Protein AF-A0A9D1ZXK3-F1 (afdb_monomer)

pLDDT: mean 89.87, std 7.86, range [47.53, 96.88]

Mean predicted aligned error: 5.7 Å

Solvent-accessible surface area (backbone atoms only — not comparable to full-atom values): 5688 Å² total; per-residue (Å²): 129,40,66,90,45,29,70,58,27,47,56,51,26,54,52,45,51,54,51,50,53,52,45,52,52,52,52,57,48,29,75,79,50,70,65,44,73,85,37,56,72,58,43,53,52,44,51,50,43,67,74,45,40,62,60,53,37,51,52,33,43,46,50,29,62,32,25,79,51,59,61,70,60,39,52,53,52,51,51,51,53,50,51,51,52,47,40,72,76,34,54,67,60,42,53,53,55,49,47,74,75,62,71,128

Radius of gyration: 17.72 Å; Cα contacts (8 Å, |Δi|>4): 61; chains: 1; bounding box: 48×18×42 Å

Organism: NCBI:txid2838506

Structure (mmCIF, N/CA/C/O backbone):
data_AF-A0A9D1ZXK3-F1
#
_entry.id   AF-A0A9D1ZXK3-F1
#
loop_
_atom_site.group_PDB
_atom_site.id
_atom_site.type_symbol
_atom_site.label_atom_id
_atom_site.label_alt_id
_atom_site.label_comp_id
_atom_site.label_asym_id
_atom_site.label_entity_id
_atom_site.label_seq_id
_atom_site.pdbx_PDB_ins_code
_atom_site.Cartn_x
_atom_site.Cartn_y
_atom_site.Cartn_z
_atom_site.occupancy
_atom_site.B_iso_or_equiv
_atom_site.auth_seq_id
_atom_site.auth_comp_id
_atom_site.auth_asym_id
_atom_site.auth_atom_id
_atom_site.pdbx_PDB_model_num
ATOM 1 N N . MET A 1 1 ? -12.468 -1.015 16.671 1.00 68.25 1 MET A N 1
ATOM 2 C CA . MET A 1 1 ? -12.091 -2.412 16.379 1.00 68.25 1 MET A CA 1
ATOM 3 C C . MET A 1 1 ? -10.576 -2.621 16.391 1.00 68.25 1 MET A C 1
ATOM 5 O O . MET A 1 1 ? -10.123 -3.554 17.032 1.00 68.25 1 MET A O 1
ATOM 9 N N . PHE A 1 2 ? -9.774 -1.731 15.794 1.00 75.00 2 PHE A N 1
ATOM 10 C CA . PHE A 1 2 ? -8.333 -1.969 15.577 1.00 75.00 2 PHE A CA 1
ATOM 11 C C . PHE A 1 2 ? -7.356 -1.302 16.558 1.00 75.00 2 PHE A C 1
ATOM 13 O O . PHE A 1 2 ? -6.168 -1.224 16.275 1.00 75.00 2 PHE A O 1
ATOM 20 N N . LYS A 1 3 ? -7.806 -0.832 17.727 1.00 72.44 3 LYS A N 1
ATOM 21 C CA . LYS A 1 3 ? -6.968 -0.026 18.642 1.00 72.44 3 LYS A CA 1
ATOM 22 C C . LYS A 1 3 ? -5.644 -0.694 19.056 1.00 72.44 3 LYS A C 1
ATOM 24 O O . LYS A 1 3 ? -4.665 -0.009 19.302 1.00 72.44 3 LYS A O 1
ATOM 29 N N . LYS A 1 4 ? -5.602 -2.030 19.125 1.00 81.00 4 LYS A N 1
ATOM 30 C CA . LYS A 1 4 ? -4.379 -2.789 19.449 1.00 81.00 4 LYS A CA 1
ATOM 31 C C . LYS A 1 4 ? -3.437 -2.988 18.249 1.00 81.00 4 LYS A C 1
ATOM 33 O O . LYS A 1 4 ? -2.276 -3.307 18.458 1.00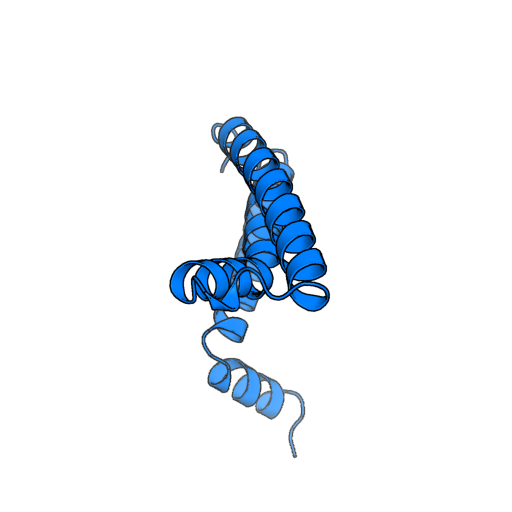 81.00 4 LYS A O 1
ATOM 38 N N . MET A 1 5 ? -3.937 -2.813 17.025 1.00 85.81 5 MET A N 1
ATOM 39 C CA . MET A 1 5 ? -3.204 -3.024 15.767 1.00 85.81 5 MET A CA 1
ATOM 40 C C . MET A 1 5 ? -2.603 -1.732 15.206 1.00 85.81 5 MET A C 1
ATOM 42 O O . MET A 1 5 ? -1.834 -1.795 14.259 1.00 85.81 5 MET A O 1
ATOM 46 N N . GLU A 1 6 ? -2.933 -0.578 15.789 1.00 88.44 6 GLU A N 1
ATOM 47 C CA . GLU A 1 6 ? -2.462 0.745 15.361 1.00 88.44 6 GLU A CA 1
ATOM 48 C C . GLU A 1 6 ? -0.953 0.767 15.094 1.00 88.44 6 GLU A C 1
ATOM 50 O O . GLU A 1 6 ? -0.536 1.060 13.983 1.00 88.44 6 GLU A O 1
ATOM 55 N N . LYS A 1 7 ? -0.147 0.337 16.073 1.00 89.00 7 LYS A N 1
ATOM 56 C CA . LYS A 1 7 ? 1.318 0.290 15.944 1.00 89.00 7 LYS A CA 1
ATOM 57 C C . LYS A 1 7 ? 1.805 -0.641 14.834 1.00 89.00 7 LYS A C 1
ATOM 59 O O . LYS A 1 7 ? 2.869 -0.422 14.276 1.00 89.00 7 LYS A O 1
ATOM 64 N N . VAL A 1 8 ? 1.059 -1.705 14.542 1.00 91.25 8 VAL A N 1
ATOM 65 C CA . VAL A 1 8 ? 1.414 -2.642 13.469 1.00 91.25 8 VAL A CA 1
ATOM 66 C C . VAL A 1 8 ? 1.168 -1.983 12.116 1.00 91.25 8 VAL A C 1
ATOM 68 O O . VAL A 1 8 ? 2.024 -2.060 11.243 1.00 91.25 8 VAL A O 1
ATOM 71 N N . PHE A 1 9 ? 0.029 -1.308 11.950 1.00 91.75 9 PHE A N 1
ATOM 72 C CA . PHE A 1 9 ? -0.275 -0.585 10.717 1.00 91.75 9 PHE A CA 1
ATOM 73 C C . PHE A 1 9 ? 0.643 0.616 10.495 1.00 91.75 9 PHE A C 1
ATOM 75 O O . PHE A 1 9 ? 1.019 0.855 9.357 1.00 91.75 9 PHE A O 1
ATOM 82 N N . ASP A 1 10 ? 1.048 1.300 11.562 1.00 92.88 10 ASP A N 1
ATOM 83 C CA . ASP A 1 10 ? 2.015 2.401 11.526 1.00 92.88 10 ASP A CA 1
ATOM 84 C C . ASP A 1 10 ? 3.359 1.929 10.944 1.00 92.88 10 ASP A C 1
ATOM 86 O O . ASP A 1 10 ? 3.776 2.361 9.872 1.00 92.88 10 ASP A O 1
ATOM 90 N N . ILE A 1 11 ? 3.952 0.895 11.554 1.00 95.56 11 ILE A N 1
ATOM 91 C CA . ILE A 1 11 ? 5.226 0.312 11.104 1.00 95.56 11 ILE A CA 1
ATOM 92 C C . ILE A 1 11 ? 5.129 -0.216 9.667 1.00 95.56 11 ILE A C 1
ATOM 94 O O . ILE A 1 11 ? 6.019 0.016 8.849 1.00 95.56 11 ILE A O 1
ATOM 98 N N . ILE A 1 12 ? 4.060 -0.948 9.336 1.00 94.44 12 ILE A N 1
ATOM 99 C CA . ILE A 1 12 ? 3.884 -1.486 7.981 1.00 94.44 12 ILE A CA 1
ATOM 100 C C . ILE A 1 12 ? 3.691 -0.345 6.976 1.00 94.44 12 ILE A C 1
ATOM 102 O O . ILE A 1 12 ? 4.252 -0.406 5.885 1.00 94.44 12 ILE A O 1
ATOM 106 N N . GLY A 1 13 ? 2.931 0.692 7.329 1.00 94.94 13 GLY A N 1
ATOM 107 C CA . GLY A 1 13 ? 2.691 1.862 6.488 1.00 94.94 13 GLY A CA 1
ATOM 108 C C . GLY A 1 13 ? 3.982 2.607 6.165 1.00 94.94 13 GLY A C 1
ATOM 109 O O . GLY A 1 13 ? 4.243 2.889 4.996 1.00 94.94 13 GLY A O 1
ATOM 110 N N . GLU A 1 14 ? 4.827 2.845 7.169 1.00 96.12 14 GLU A N 1
ATOM 111 C CA . GLU A 1 14 ? 6.142 3.467 6.989 1.00 96.12 14 GLU A CA 1
ATOM 112 C C . GLU A 1 14 ? 7.050 2.637 6.073 1.00 96.12 14 GLU A C 1
ATOM 114 O O . GLU A 1 14 ? 7.617 3.163 5.112 1.00 96.12 14 GLU A O 1
ATOM 119 N N . ILE A 1 15 ? 7.148 1.325 6.315 1.00 95.81 15 ILE A N 1
ATOM 120 C CA . ILE A 1 15 ? 7.961 0.425 5.486 1.00 95.81 15 ILE A CA 1
ATOM 121 C C . ILE A 1 15 ? 7.456 0.427 4.041 1.00 95.81 15 ILE A C 1
ATOM 123 O O . ILE A 1 15 ? 8.248 0.568 3.109 1.00 95.81 15 ILE A O 1
ATOM 127 N N . LEU A 1 16 ? 6.143 0.303 3.840 1.00 95.44 16 LEU A N 1
ATOM 128 C CA . LEU A 1 16 ? 5.539 0.325 2.511 1.00 95.44 16 LEU A CA 1
ATOM 129 C C . LEU A 1 16 ? 5.804 1.647 1.790 1.00 95.44 16 LEU A C 1
ATOM 131 O O . LEU A 1 16 ? 6.106 1.622 0.600 1.00 95.44 16 LEU A O 1
ATOM 135 N N . ALA A 1 17 ? 5.736 2.782 2.490 1.00 96.12 17 ALA A N 1
ATOM 136 C CA . ALA A 1 17 ? 6.022 4.089 1.907 1.00 96.12 17 ALA A CA 1
ATOM 137 C C . ALA A 1 17 ? 7.469 4.171 1.400 1.00 96.12 17 ALA A C 1
ATOM 139 O O . ALA A 1 17 ? 7.700 4.571 0.259 1.00 96.12 17 ALA A O 1
ATOM 140 N N . VAL A 1 18 ? 8.436 3.729 2.210 1.00 96.75 18 VAL A N 1
ATOM 141 C CA . VAL A 1 18 ? 9.856 3.708 1.825 1.00 96.75 18 VAL A CA 1
ATOM 142 C C . VAL A 1 18 ? 10.085 2.786 0.628 1.00 96.75 18 VAL A C 1
ATOM 144 O O . VAL A 1 18 ? 10.724 3.186 -0.346 1.00 96.75 18 VAL A O 1
ATOM 147 N N . VAL A 1 19 ? 9.526 1.574 0.662 1.00 95.38 19 VAL A N 1
ATOM 148 C CA . VAL A 1 19 ? 9.621 0.609 -0.445 1.00 95.38 19 VAL A CA 1
ATOM 149 C C . VAL A 1 19 ? 9.047 1.203 -1.731 1.00 95.38 19 VAL A C 1
ATOM 151 O O . VAL A 1 19 ? 9.677 1.102 -2.783 1.00 95.38 19 VAL A O 1
ATOM 154 N N . LEU A 1 20 ? 7.889 1.863 -1.655 1.00 96.31 20 LEU A N 1
ATOM 155 C CA . LEU A 1 20 ? 7.240 2.464 -2.816 1.00 96.31 20 LEU A CA 1
ATOM 156 C C . LEU A 1 20 ? 8.100 3.579 -3.421 1.00 96.31 20 LEU A C 1
ATOM 158 O O . LEU A 1 20 ? 8.295 3.601 -4.633 1.00 96.31 20 LEU A O 1
ATOM 162 N N . VAL A 1 21 ? 8.679 4.456 -2.595 1.00 96.88 21 VAL A N 1
ATOM 163 C CA . VAL A 1 21 ? 9.586 5.517 -3.065 1.00 96.88 21 VAL A CA 1
ATOM 164 C C . VAL A 1 21 ? 10.799 4.925 -3.782 1.00 96.88 21 VAL A C 1
ATOM 166 O O . VAL A 1 21 ? 11.144 5.384 -4.870 1.00 96.88 21 VAL A O 1
ATOM 169 N N . ILE A 1 22 ? 11.417 3.885 -3.215 1.00 96.81 22 ILE A N 1
ATOM 170 C CA . ILE A 1 22 ? 12.568 3.211 -3.831 1.00 96.81 22 ILE A CA 1
ATOM 171 C C . ILE A 1 22 ? 12.175 2.605 -5.180 1.00 96.81 22 ILE A C 1
ATOM 173 O O . ILE A 1 22 ? 12.867 2.826 -6.170 1.00 96.81 22 ILE A O 1
ATOM 177 N N . VAL A 1 23 ? 11.056 1.881 -5.248 1.00 95.94 23 VAL A N 1
ATOM 178 C CA . VAL A 1 23 ? 10.589 1.259 -6.496 1.00 95.94 23 VAL A CA 1
ATOM 179 C C . VAL A 1 23 ? 10.303 2.310 -7.565 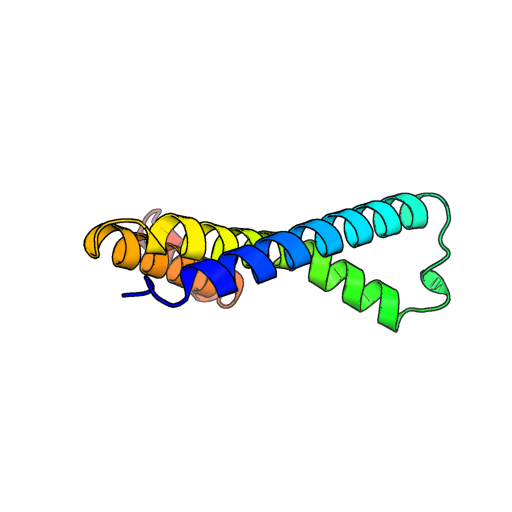1.00 95.94 23 VAL A C 1
ATOM 181 O O . VAL A 1 23 ? 10.732 2.151 -8.706 1.00 95.94 23 VAL A O 1
ATOM 184 N N . PHE A 1 24 ? 9.634 3.409 -7.211 1.00 95.25 24 PHE A N 1
ATOM 185 C CA . PHE A 1 24 ? 9.364 4.495 -8.152 1.00 95.25 24 PHE A CA 1
ATOM 186 C C . PHE A 1 24 ? 10.661 5.139 -8.648 1.00 95.25 24 PHE A C 1
ATOM 188 O O . PHE A 1 24 ? 10.815 5.332 -9.852 1.00 95.25 24 PHE A O 1
ATOM 195 N N . ALA A 1 25 ? 11.613 5.419 -7.755 1.00 96.44 25 ALA A N 1
ATOM 196 C CA . ALA A 1 25 ? 12.911 5.969 -8.134 1.00 96.44 25 ALA A CA 1
ATOM 197 C C . ALA A 1 25 ? 13.672 5.032 -9.085 1.00 96.44 25 ALA A C 1
ATOM 199 O O . ALA A 1 25 ? 14.165 5.478 -10.119 1.00 96.44 25 ALA A O 1
ATOM 200 N N . LEU A 1 26 ? 13.719 3.731 -8.781 1.00 95.19 26 LEU A N 1
ATOM 201 C CA . LEU A 1 26 ? 14.389 2.738 -9.621 1.00 95.19 26 LEU A CA 1
ATOM 202 C C . LEU A 1 26 ? 13.732 2.605 -10.996 1.00 95.19 26 LEU A C 1
ATOM 204 O O . LEU A 1 26 ? 14.450 2.558 -11.988 1.00 95.19 26 LEU A O 1
ATOM 208 N N . LEU A 1 27 ? 12.399 2.609 -11.079 1.00 94.50 27 LEU A N 1
ATOM 209 C CA . LEU A 1 27 ? 11.685 2.585 -12.361 1.00 94.50 27 LEU A CA 1
ATOM 210 C C . LEU A 1 27 ? 11.910 3.859 -13.191 1.00 94.50 27 LEU A C 1
ATOM 212 O O . LEU A 1 27 ? 11.987 3.787 -14.414 1.00 94.50 27 LEU A O 1
ATOM 216 N N . ILE A 1 28 ? 12.035 5.028 -12.552 1.00 94.94 28 ILE A N 1
ATOM 217 C CA . ILE A 1 28 ? 12.358 6.289 -13.245 1.00 94.94 28 ILE A CA 1
ATOM 218 C C . ILE A 1 28 ? 13.786 6.255 -13.801 1.00 94.94 28 ILE A C 1
ATOM 220 O O . ILE A 1 28 ? 14.025 6.704 -14.924 1.00 94.94 28 ILE A O 1
ATOM 224 N N . ILE A 1 29 ? 14.740 5.726 -13.031 1.00 95.31 29 ILE A N 1
ATOM 225 C CA . ILE A 1 29 ? 16.118 5.543 -13.501 1.00 95.31 29 ILE A CA 1
ATOM 226 C C . ILE A 1 29 ? 16.135 4.535 -14.654 1.00 95.31 29 ILE A C 1
ATOM 228 O O . ILE A 1 29 ? 16.740 4.826 -15.683 1.00 95.31 29 ILE A O 1
ATOM 232 N N . ASP A 1 30 ? 15.421 3.413 -14.520 1.00 94.38 30 ASP A N 1
ATOM 233 C CA . ASP A 1 30 ? 15.312 2.373 -15.550 1.00 94.38 30 ASP A CA 1
ATOM 234 C C . ASP A 1 30 ? 14.754 2.915 -16.874 1.00 94.38 30 ASP A C 1
ATOM 236 O O . ASP A 1 30 ? 15.249 2.583 -17.946 1.00 94.38 30 ASP A O 1
ATOM 240 N N . ALA A 1 31 ? 13.798 3.847 -16.814 1.00 92.50 31 ALA A N 1
ATOM 241 C CA . ALA A 1 31 ? 13.248 4.499 -18.003 1.00 92.50 31 ALA A CA 1
ATOM 242 C C . ALA A 1 31 ? 14.284 5.311 -18.810 1.00 92.50 31 ALA A C 1
ATOM 244 O O . ALA A 1 31 ? 14.080 5.540 -20.001 1.00 92.50 31 ALA A O 1
ATOM 245 N N . ASN A 1 32 ? 15.379 5.755 -18.181 1.00 93.69 32 ASN A N 1
ATOM 246 C CA . ASN A 1 32 ? 16.470 6.488 -18.836 1.00 93.69 32 ASN A CA 1
ATOM 247 C C . ASN A 1 32 ? 17.697 5.601 -19.104 1.00 93.69 32 ASN A C 1
ATOM 249 O O . ASN A 1 32 ? 18.440 5.832 -20.056 1.00 93.69 32 ASN A O 1
ATOM 253 N N . PHE A 1 33 ? 17.904 4.586 -18.267 1.00 92.94 33 PHE A N 1
ATOM 254 C CA . PHE A 1 33 ? 18.993 3.623 -18.342 1.00 92.94 33 PHE A CA 1
ATOM 255 C C . PHE A 1 33 ? 18.401 2.226 -18.128 1.00 92.94 33 PHE A C 1
ATOM 257 O O . PHE A 1 33 ? 18.266 1.833 -16.976 1.00 92.94 33 PHE A O 1
ATOM 264 N N . PRO A 1 34 ? 18.044 1.474 -19.182 1.00 89.12 34 PRO A N 1
ATOM 265 C CA . PRO A 1 34 ? 17.272 0.233 -19.059 1.00 89.12 34 PRO A CA 1
ATOM 266 C C . PRO A 1 34 ? 18.111 -0.924 -18.486 1.00 89.12 34 PRO A C 1
ATOM 268 O O . PRO A 1 34 ? 18.573 -1.816 -19.198 1.00 89.12 34 PRO A O 1
ATOM 271 N N . PHE A 1 35 ? 18.362 -0.895 -17.178 1.00 91.94 35 PHE A N 1
ATOM 272 C CA . PHE A 1 35 ? 19.178 -1.877 -16.465 1.00 91.94 35 PHE A CA 1
ATOM 273 C C . PHE A 1 35 ? 18.346 -3.067 -15.962 1.00 91.94 35 PHE A C 1
ATOM 275 O O . PHE A 1 35 ? 18.897 -4.157 -15.782 1.00 91.94 35 PHE A O 1
ATOM 282 N N . LEU A 1 36 ? 17.032 -2.892 -15.771 1.00 89.50 36 LEU A N 1
ATOM 283 C CA . LEU A 1 36 ? 16.100 -3.942 -15.347 1.00 89.50 36 LEU A CA 1
ATOM 284 C C . LEU A 1 36 ? 15.669 -4.860 -16.495 1.00 89.50 36 LEU A C 1
ATOM 286 O O . LEU A 1 36 ? 15.149 -5.943 -16.229 1.00 89.50 36 LEU A O 1
ATOM 290 N N . ASP A 1 37 ? 15.923 -4.491 -17.752 1.00 87.50 37 ASP A N 1
ATOM 291 C CA . ASP A 1 37 ? 15.614 -5.330 -18.921 1.00 87.50 37 ASP A CA 1
ATOM 292 C C . ASP A 1 37 ? 16.356 -6.674 -18.886 1.00 87.50 37 ASP A C 1
ATOM 294 O O . ASP A 1 37 ? 15.829 -7.702 -19.309 1.00 87.50 37 ASP A O 1
ATOM 298 N N . ASN A 1 38 ? 17.546 -6.698 -18.280 1.00 88.50 38 ASN A N 1
ATOM 299 C CA . ASN A 1 38 ? 18.320 -7.923 -18.060 1.00 88.50 38 ASN A CA 1
ATOM 300 C C . ASN A 1 38 ? 17.746 -8.805 -16.933 1.00 88.50 38 ASN A C 1
ATOM 302 O O . ASN A 1 38 ? 18.204 -9.928 -16.726 1.00 88.50 38 ASN A O 1
ATOM 306 N N . VAL A 1 39 ? 16.761 -8.303 -16.181 1.00 93.12 39 VAL A N 1
ATOM 307 C CA . VAL A 1 39 ? 16.174 -8.947 -15.001 1.00 93.12 39 VAL A CA 1
ATOM 308 C C . VAL A 1 39 ? 14.646 -8.816 -15.045 1.00 93.12 39 VAL A C 1
ATOM 310 O O . VAL A 1 39 ? 14.015 -8.225 -14.168 1.00 93.12 39 VAL A O 1
ATOM 313 N N . ALA A 1 40 ? 14.032 -9.408 -16.074 1.00 89.31 40 ALA A N 1
ATOM 314 C CA . ALA A 1 40 ? 12.595 -9.289 -16.352 1.00 89.31 40 ALA A CA 1
ATOM 315 C C . ALA A 1 40 ? 11.680 -9.613 -15.152 1.00 89.31 40 ALA A C 1
ATOM 317 O O . ALA A 1 40 ? 10.661 -8.955 -14.950 1.00 89.31 40 ALA A O 1
ATOM 318 N N . TRP A 1 41 ? 12.045 -10.591 -14.313 1.00 93.38 41 TRP A N 1
ATOM 319 C CA . TRP A 1 41 ? 11.259 -10.931 -13.120 1.00 93.38 41 TRP A CA 1
ATOM 320 C C . TRP A 1 41 ? 11.224 -9.786 -12.095 1.00 93.38 41 TRP A C 1
ATOM 322 O O . TRP A 1 41 ? 10.187 -9.552 -11.478 1.00 93.38 41 TRP A O 1
ATOM 332 N N . LEU A 1 42 ? 12.328 -9.048 -11.940 1.00 92.75 42 LEU A N 1
ATOM 333 C CA . LEU A 1 42 ? 12.426 -7.920 -11.015 1.00 92.75 42 LEU A CA 1
ATOM 334 C C . LEU A 1 42 ? 11.654 -6.712 -11.554 1.00 92.75 42 LEU A C 1
ATOM 336 O O . LEU A 1 42 ? 10.916 -6.075 -10.803 1.00 92.75 42 LEU A O 1
ATOM 340 N N . LYS A 1 43 ? 11.757 -6.458 -12.866 1.00 93.31 43 LYS A N 1
ATOM 341 C CA . LYS A 1 43 ? 10.974 -5.425 -13.555 1.00 93.31 43 LYS A CA 1
ATOM 342 C C . LYS A 1 43 ? 9.471 -5.645 -13.371 1.00 93.31 43 LYS A C 1
ATOM 344 O O . LYS A 1 43 ? 8.771 -4.734 -12.941 1.00 93.31 43 LYS A O 1
ATOM 349 N N . ASN A 1 44 ? 8.997 -6.877 -13.575 1.00 93.88 44 ASN A N 1
ATOM 350 C CA . ASN A 1 44 ? 7.591 -7.234 -13.372 1.00 93.88 44 ASN A CA 1
ATOM 351 C C . ASN A 1 44 ? 7.125 -6.979 -11.930 1.00 93.88 44 ASN A C 1
ATOM 353 O O . ASN A 1 44 ? 6.040 -6.441 -11.719 1.00 93.88 44 ASN A O 1
ATOM 357 N N . ILE A 1 45 ? 7.939 -7.325 -10.925 1.00 94.44 45 ILE A N 1
ATOM 358 C CA . ILE A 1 45 ? 7.609 -7.044 -9.519 1.00 94.44 45 ILE A CA 1
ATOM 359 C C . ILE A 1 45 ? 7.492 -5.536 -9.285 1.00 94.44 45 ILE A C 1
ATOM 361 O O . ILE A 1 45 ? 6.536 -5.087 -8.654 1.00 94.44 45 ILE A O 1
ATOM 365 N N . PHE A 1 46 ? 8.431 -4.746 -9.802 1.00 94.94 46 PHE A N 1
ATOM 366 C CA . PHE A 1 46 ? 8.402 -3.294 -9.645 1.00 94.94 46 PHE A CA 1
ATOM 367 C C . PHE A 1 46 ? 7.184 -2.670 -10.322 1.00 94.94 46 PHE A C 1
ATOM 369 O O . PHE A 1 46 ? 6.551 -1.796 -9.736 1.00 94.94 46 PHE A O 1
ATOM 376 N N . GLU A 1 47 ? 6.799 -3.144 -11.505 1.00 92.94 47 GLU A N 1
ATOM 377 C CA . GLU A 1 47 ? 5.592 -2.677 -12.190 1.00 92.94 47 GLU A CA 1
ATOM 378 C C . GLU A 1 47 ? 4.311 -3.028 -11.422 1.00 92.94 47 GLU A C 1
ATOM 380 O O . GLU A 1 47 ? 3.431 -2.178 -11.278 1.00 92.94 47 GLU A O 1
ATOM 385 N N . ILE A 1 48 ? 4.220 -4.232 -10.848 1.00 93.25 48 ILE A N 1
ATOM 386 C CA . ILE A 1 48 ? 3.105 -4.614 -9.966 1.00 93.25 48 ILE A CA 1
ATOM 387 C C . ILE A 1 48 ? 3.054 -3.688 -8.745 1.00 93.25 48 ILE A C 1
ATOM 389 O O . ILE A 1 48 ? 1.992 -3.157 -8.411 1.00 93.25 48 ILE A O 1
ATOM 393 N N . ILE A 1 49 ? 4.198 -3.446 -8.097 1.00 94.56 49 ILE A N 1
ATOM 394 C CA . ILE A 1 49 ? 4.290 -2.532 -6.953 1.00 94.56 49 ILE A CA 1
ATOM 395 C C . ILE A 1 49 ? 3.909 -1.104 -7.368 1.00 94.56 49 ILE A C 1
ATOM 397 O O . ILE A 1 49 ? 3.198 -0.433 -6.627 1.00 94.56 49 ILE A O 1
ATOM 401 N N . ARG A 1 50 ? 4.295 -0.637 -8.559 1.00 92.56 50 ARG A N 1
ATOM 402 C CA . ARG A 1 50 ? 3.887 0.677 -9.077 1.00 92.56 50 ARG A CA 1
ATOM 403 C C . ARG A 1 50 ? 2.372 0.776 -9.235 1.00 92.56 50 ARG A C 1
ATOM 405 O O . ARG A 1 50 ? 1.783 1.780 -8.845 1.00 92.56 50 ARG A O 1
ATOM 412 N N . ASN A 1 51 ? 1.752 -0.255 -9.803 1.00 90.81 51 ASN A N 1
ATOM 413 C CA . ASN A 1 51 ? 0.337 -0.236 -10.167 1.00 90.81 51 ASN A CA 1
ATOM 414 C C . ASN A 1 51 ? -0.592 -0.424 -8.955 1.00 90.81 51 ASN A C 1
ATOM 416 O O . ASN A 1 51 ? -1.647 0.203 -8.895 1.00 90.81 51 ASN A O 1
ATOM 420 N N . TYR A 1 52 ? -0.204 -1.247 -7.975 1.00 91.88 52 TYR A N 1
ATOM 421 C CA . TYR A 1 52 ? -1.057 -1.586 -6.826 1.00 91.88 52 TYR A CA 1
ATOM 422 C C . TYR A 1 52 ? -0.535 -1.074 -5.482 1.00 91.88 52 TYR A C 1
ATOM 424 O O . TYR A 1 52 ? -1.305 -0.939 -4.530 1.00 91.88 52 TYR A O 1
ATOM 432 N N . GLY A 1 53 ? 0.756 -0.767 -5.375 1.00 92.31 53 GLY A N 1
ATOM 433 C CA . GLY A 1 53 ? 1.394 -0.424 -4.105 1.00 92.31 53 GLY A CA 1
ATOM 434 C C . GLY A 1 53 ? 0.849 0.857 -3.480 1.00 92.31 53 GLY A C 1
ATOM 435 O O . GLY A 1 53 ? 0.714 0.919 -2.261 1.00 92.31 53 GLY A O 1
ATOM 436 N N . ALA A 1 54 ? 0.431 1.834 -4.291 1.00 92.06 54 ALA A N 1
ATOM 437 C CA . ALA A 1 54 ? -0.239 3.034 -3.788 1.00 92.06 54 ALA A CA 1
ATOM 438 C C . ALA A 1 54 ? -1.574 2.705 -3.096 1.00 92.06 54 ALA A C 1
ATOM 440 O O . ALA A 1 54 ? -1.858 3.238 -2.025 1.00 92.06 54 ALA A O 1
ATOM 441 N N . LEU A 1 55 ? -2.370 1.785 -3.655 1.00 93.44 55 LEU A N 1
ATOM 442 C CA . LEU A 1 55 ? -3.626 1.351 -3.040 1.00 93.44 55 LEU A CA 1
ATOM 443 C C . LEU A 1 55 ? -3.373 0.617 -1.718 1.00 93.44 55 LEU A C 1
ATOM 445 O O . LEU A 1 55 ? -4.060 0.878 -0.733 1.00 93.44 55 LEU A O 1
ATOM 449 N N . VAL A 1 56 ? -2.369 -0.266 -1.683 1.00 93.75 56 VAL A N 1
ATOM 450 C CA . VA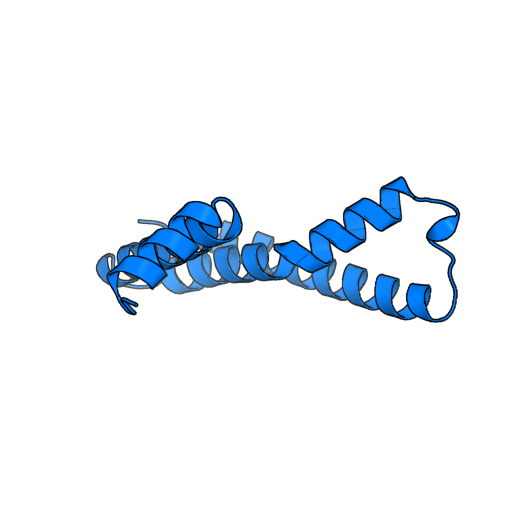L A 1 56 ? -1.976 -0.981 -0.458 1.00 93.75 56 VAL A CA 1
ATOM 451 C C . VAL A 1 56 ? -1.515 0.003 0.618 1.00 93.75 56 VAL A C 1
ATOM 453 O O . VAL A 1 56 ? -1.948 -0.102 1.764 1.00 93.75 56 VAL A O 1
ATOM 456 N N . LEU A 1 57 ? -0.701 0.998 0.255 1.00 95.44 57 LEU A N 1
ATOM 457 C CA . LEU A 1 57 ? -0.245 2.034 1.178 1.00 95.44 57 LEU A CA 1
ATOM 458 C C . LEU A 1 57 ? -1.420 2.840 1.748 1.00 95.44 57 LEU A C 1
ATOM 460 O O . LEU A 1 57 ? -1.526 2.992 2.963 1.00 95.44 57 LEU A O 1
ATOM 464 N N . ILE A 1 58 ? -2.331 3.307 0.887 1.00 94.19 58 ILE A N 1
ATOM 465 C CA . ILE A 1 58 ? -3.532 4.047 1.303 1.00 94.19 58 ILE A CA 1
ATOM 466 C C . ILE A 1 58 ? -4.400 3.195 2.234 1.00 94.19 58 ILE A C 1
ATOM 468 O O . ILE A 1 58 ? -4.908 3.704 3.233 1.00 94.19 58 ILE A O 1
ATOM 472 N N . ALA A 1 59 ? -4.557 1.903 1.942 1.00 94.31 59 ALA A N 1
ATOM 473 C CA . ALA A 1 59 ? -5.311 0.995 2.794 1.00 94.31 59 ALA A CA 1
ATOM 474 C C . ALA A 1 59 ? -4.666 0.860 4.181 1.00 94.31 59 ALA A C 1
ATOM 476 O O . ALA A 1 59 ? -5.362 0.989 5.184 1.00 94.31 59 ALA A O 1
ATOM 477 N N . VAL A 1 60 ? -3.348 0.653 4.259 1.00 94.69 60 VAL A N 1
ATOM 478 C CA . VAL A 1 60 ? -2.635 0.465 5.534 1.00 94.69 60 VAL A CA 1
ATOM 479 C C . VAL A 1 60 ? -2.608 1.747 6.368 1.00 94.69 60 VAL A C 1
ATOM 481 O O . VAL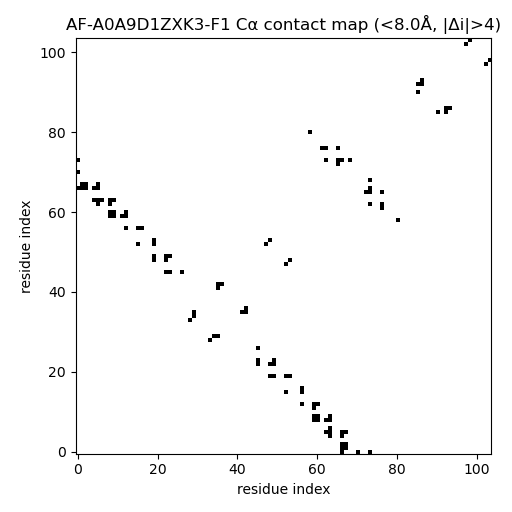 A 1 60 ? -3.022 1.724 7.528 1.00 94.69 60 VAL A O 1
ATOM 484 N N . VAL A 1 61 ? -2.204 2.874 5.780 1.00 94.50 61 VAL A N 1
ATOM 485 C CA . VAL A 1 61 ? -2.159 4.172 6.478 1.00 94.50 61 VAL A CA 1
ATOM 486 C C . VAL A 1 61 ? -3.570 4.634 6.848 1.00 94.50 61 VAL A C 1
ATOM 488 O O . VAL A 1 61 ? -3.812 5.147 7.938 1.00 94.50 61 VAL A O 1
ATOM 491 N N . GLY A 1 62 ? -4.554 4.399 5.980 1.00 92.94 62 GLY A N 1
ATOM 492 C CA . GLY A 1 62 ? -5.948 4.686 6.294 1.00 92.94 62 GLY A CA 1
ATOM 493 C C . GLY A 1 62 ? -6.483 3.817 7.438 1.00 92.94 62 GLY A C 1
ATOM 494 O O . GLY A 1 62 ? -7.186 4.330 8.307 1.00 92.94 62 GLY A O 1
ATOM 495 N N . LEU A 1 63 ? -6.113 2.533 7.516 1.00 92.25 63 LEU A N 1
ATOM 496 C CA . LEU A 1 63 ? -6.466 1.667 8.650 1.00 92.25 63 LEU A CA 1
ATOM 497 C C . LEU A 1 63 ? -5.846 2.148 9.968 1.00 92.25 63 LEU A C 1
ATOM 499 O O . LEU A 1 63 ? -6.532 2.129 10.993 1.00 92.25 63 LEU A O 1
ATOM 503 N N . GLU A 1 64 ? -4.594 2.603 9.942 1.00 92.38 64 GLU A N 1
ATOM 504 C CA . GLU A 1 64 ? -3.902 3.220 11.082 1.00 92.38 64 GLU A CA 1
ATOM 505 C C . GLU A 1 64 ? -4.597 4.516 11.532 1.00 92.38 64 GLU A C 1
ATOM 507 O O . GLU A 1 64 ? -4.969 4.676 12.698 1.00 92.38 64 GLU A O 1
ATOM 512 N N . ALA A 1 65 ? -4.907 5.413 10.596 1.00 90.69 65 ALA A N 1
ATOM 513 C CA . ALA A 1 65 ? -5.637 6.640 10.897 1.00 90.69 65 ALA A CA 1
ATOM 514 C C . ALA A 1 65 ? -7.037 6.357 11.475 1.00 90.69 65 ALA A C 1
ATOM 516 O O . ALA A 1 65 ? -7.486 7.023 12.415 1.00 90.69 65 ALA A O 1
ATOM 517 N N . MET A 1 66 ? -7.737 5.351 10.943 1.00 92.56 66 MET A N 1
ATOM 518 C CA . MET A 1 66 ? -9.087 4.989 11.375 1.00 92.56 66 MET A CA 1
ATOM 519 C C . MET A 1 66 ? -9.101 4.181 12.675 1.00 92.56 66 MET A C 1
ATOM 521 O O . MET A 1 66 ? -10.094 4.252 13.406 1.00 92.56 66 MET A O 1
ATOM 525 N N . SER A 1 67 ? -8.027 3.468 13.042 1.00 86.94 67 SER A N 1
ATOM 526 C CA . SER A 1 67 ? -7.959 2.714 14.306 1.00 86.94 67 SER A CA 1
ATOM 527 C C . SER A 1 67 ? -8.090 3.614 15.537 1.00 86.94 67 SER A C 1
ATOM 529 O O . SER A 1 67 ? -8.612 3.170 16.566 1.00 86.94 67 SER A O 1
ATOM 531 N N . LYS A 1 68 ? -7.702 4.889 15.397 1.00 85.88 68 LYS A N 1
ATOM 532 C CA . LYS A 1 68 ? -7.810 5.962 16.400 1.00 85.88 68 LYS A CA 1
ATOM 533 C C . LYS A 1 68 ? -9.206 6.609 16.467 1.00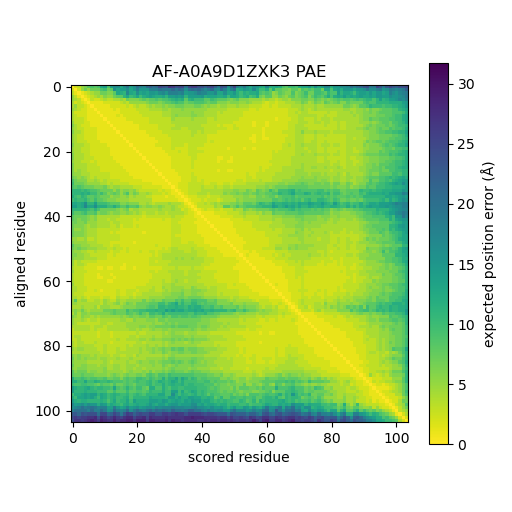 85.88 68 LYS A C 1
ATOM 535 O O . LYS A 1 68 ? -9.486 7.369 17.392 1.00 85.88 68 LYS A O 1
ATOM 540 N N . ARG A 1 69 ? -10.090 6.335 15.499 1.00 88.06 69 ARG A N 1
ATOM 541 C CA . ARG A 1 69 ? -11.424 6.954 15.355 1.00 88.06 69 ARG A CA 1
ATOM 542 C C . ARG A 1 69 ? -12.561 6.053 15.849 1.00 88.06 69 ARG A C 1
ATOM 544 O O . ARG A 1 69 ? -12.356 4.902 16.238 1.00 88.06 69 ARG A O 1
ATOM 551 N N . ASN A 1 70 ? -13.779 6.598 15.835 1.00 89.50 70 ASN A N 1
ATOM 552 C CA . ASN A 1 70 ? -14.994 5.881 16.222 1.00 89.50 70 ASN A CA 1
ATOM 553 C C . ASN A 1 70 ? -15.309 4.739 15.246 1.00 89.50 70 ASN A C 1
ATOM 555 O O . ASN A 1 70 ? -14.971 4.789 14.064 1.00 89.50 70 ASN A O 1
ATOM 559 N N . PHE A 1 71 ? -16.020 3.728 15.746 1.00 86.06 71 PHE A N 1
ATOM 560 C CA . PHE A 1 71 ? -16.366 2.516 15.001 1.00 86.06 71 PHE A CA 1
ATOM 561 C C . PHE A 1 71 ? -17.072 2.785 13.662 1.00 86.06 71 PHE A C 1
ATOM 563 O O . PHE A 1 71 ? -16.758 2.134 12.670 1.00 86.06 71 PHE A O 1
ATOM 570 N N . LEU A 1 72 ? -17.957 3.786 13.609 1.00 89.94 72 LEU A N 1
ATOM 571 C CA . LEU A 1 72 ? -18.663 4.164 12.383 1.00 89.94 72 LEU A CA 1
ATOM 572 C C . LEU A 1 72 ? -17.700 4.560 11.251 1.00 89.94 72 LEU A C 1
ATOM 574 O O . LEU A 1 72 ? -17.839 4.078 10.131 1.00 89.94 72 LEU A O 1
ATOM 578 N N . PHE A 1 73 ? -16.681 5.374 11.548 1.00 90.31 73 PHE A N 1
ATOM 579 C CA . PHE A 1 73 ? -15.682 5.783 10.554 1.00 90.31 73 PHE A CA 1
ATOM 580 C C . PHE A 1 73 ? -14.842 4.602 10.058 1.00 90.31 73 PHE A C 1
ATOM 582 O O . PHE A 1 73 ? -14.512 4.543 8.878 1.00 90.31 73 PHE A O 1
ATOM 589 N N . GLN A 1 74 ? -14.548 3.632 10.932 1.00 89.06 74 GLN A N 1
ATOM 590 C CA . GLN A 1 74 ? -13.829 2.411 10.549 1.00 89.06 74 GLN A CA 1
ATOM 591 C C . GLN A 1 74 ? -14.629 1.583 9.539 1.00 89.06 74 GLN A C 1
ATOM 593 O O . GLN A 1 74 ? -14.064 1.131 8.549 1.00 89.06 74 GLN A O 1
ATOM 598 N N . ILE A 1 75 ? -15.937 1.412 9.758 1.00 93.19 75 ILE A N 1
ATOM 599 C CA . ILE A 1 75 ? -16.803 0.678 8.824 1.00 93.19 75 ILE A CA 1
ATOM 600 C C . ILE A 1 75 ? -16.890 1.391 7.479 1.00 93.19 75 ILE A C 1
ATOM 602 O O . ILE A 1 75 ? -16.729 0.744 6.449 1.00 93.19 75 ILE A O 1
ATOM 606 N N . ILE A 1 76 ? -17.127 2.706 7.481 1.00 94.19 76 ILE A N 1
ATOM 607 C CA . ILE A 1 76 ? -17.228 3.483 6.239 1.00 94.19 76 ILE A CA 1
ATOM 608 C C . ILE A 1 76 ? -15.932 3.349 5.437 1.00 94.19 76 ILE A C 1
ATOM 610 O O . ILE A 1 76 ? -15.972 3.059 4.246 1.00 94.19 76 ILE A O 1
ATOM 614 N N . PHE A 1 77 ? -14.780 3.489 6.094 1.00 93.88 77 PHE A N 1
ATOM 615 C CA . PHE A 1 77 ? -13.488 3.334 5.439 1.00 93.88 77 PHE A CA 1
ATOM 616 C C . PHE A 1 77 ? -13.293 1.931 4.846 1.00 93.88 77 PHE A C 1
ATOM 618 O O . PHE A 1 77 ? -12.920 1.802 3.683 1.00 93.88 77 PHE A O 1
ATOM 625 N N . LEU A 1 78 ? -13.596 0.877 5.611 1.00 93.81 78 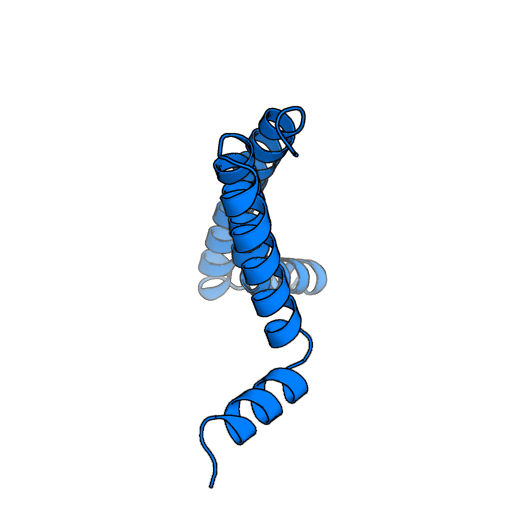LEU A N 1
ATOM 626 C CA . LEU A 1 78 ? -13.505 -0.503 5.126 1.00 93.81 78 LEU A CA 1
ATOM 627 C C . LEU A 1 78 ? -14.430 -0.759 3.931 1.00 93.81 78 LEU A C 1
ATOM 629 O O . LEU A 1 78 ? -14.015 -1.413 2.979 1.00 93.81 78 LEU A O 1
ATOM 633 N N . ALA A 1 79 ? -15.654 -0.228 3.959 1.00 95.00 79 ALA A N 1
ATOM 634 C CA . ALA A 1 79 ? -16.602 -0.353 2.857 1.00 95.00 79 ALA A CA 1
ATOM 635 C C . ALA A 1 79 ? -16.089 0.340 1.585 1.00 95.00 79 ALA A C 1
ATOM 637 O O . ALA A 1 79 ? -16.202 -0.220 0.498 1.00 95.00 79 ALA A O 1
ATOM 638 N N . LEU A 1 80 ? -15.473 1.519 1.718 1.00 95.06 80 LEU A N 1
ATOM 639 C CA . LEU A 1 80 ? -14.871 2.236 0.591 1.00 95.06 80 LEU A CA 1
ATOM 640 C C . LEU A 1 80 ? -13.665 1.489 0.010 1.00 95.06 80 LEU A C 1
ATOM 642 O O . LEU A 1 80 ? -13.575 1.341 -1.205 1.00 95.06 80 LEU A O 1
ATOM 646 N N . ILE A 1 81 ? -12.766 0.968 0.853 1.00 94.38 81 ILE A N 1
ATOM 647 C CA . ILE A 1 81 ? -11.643 0.140 0.388 1.00 94.38 81 ILE A CA 1
ATOM 648 C C . ILE A 1 81 ? -12.159 -1.120 -0.314 1.00 94.38 81 ILE A C 1
ATOM 650 O O . ILE A 1 81 ? -11.682 -1.450 -1.397 1.00 94.38 81 ILE A O 1
ATOM 654 N N . ALA A 1 82 ? -13.160 -1.797 0.257 1.00 92.81 82 ALA A N 1
ATOM 655 C CA . ALA A 1 82 ? -13.765 -2.975 -0.356 1.00 92.81 82 ALA A CA 1
ATOM 656 C C . ALA A 1 82 ? -14.382 -2.649 -1.723 1.00 92.81 82 ALA A C 1
ATOM 658 O O . ALA A 1 82 ? -14.169 -3.394 -2.674 1.00 92.81 82 ALA A O 1
ATOM 659 N N . LEU A 1 83 ? -15.078 -1.516 -1.847 1.00 92.88 83 LEU A N 1
ATOM 660 C CA . LEU A 1 83 ? -15.634 -1.049 -3.115 1.00 92.88 83 LEU A CA 1
ATOM 661 C C . LEU A 1 83 ? -14.538 -0.829 -4.168 1.00 92.88 83 LEU A C 1
ATOM 663 O O . LEU A 1 83 ? -14.665 -1.313 -5.290 1.00 92.88 83 LEU A O 1
ATOM 667 N N . ILE A 1 84 ? -13.446 -0.149 -3.799 1.00 91.50 84 ILE A N 1
ATOM 668 C CA . ILE A 1 84 ? -12.307 0.090 -4.698 1.00 91.50 84 ILE A CA 1
ATOM 669 C C . ILE A 1 84 ? -11.698 -1.238 -5.155 1.00 91.50 84 ILE A C 1
ATOM 671 O O . ILE A 1 84 ? -11.460 -1.422 -6.344 1.00 91.50 84 ILE A O 1
ATOM 675 N N . VAL A 1 85 ? -11.472 -2.175 -4.231 1.00 90.38 85 VAL A N 1
ATOM 676 C CA . VAL A 1 85 ? -10.930 -3.503 -4.552 1.00 90.38 85 VAL A CA 1
ATOM 677 C C . VAL A 1 85 ? -11.875 -4.257 -5.487 1.00 90.38 85 VAL A C 1
ATOM 679 O O . VAL A 1 85 ? -11.427 -4.800 -6.492 1.00 90.38 85 VAL A O 1
ATOM 682 N N . VAL A 1 86 ? -13.182 -4.251 -5.223 1.00 90.94 86 VAL A N 1
ATOM 683 C CA . VAL A 1 86 ? -14.155 -4.905 -6.107 1.00 90.94 86 VAL A CA 1
ATOM 684 C C . VAL A 1 86 ? -14.103 -4.305 -7.511 1.00 90.94 86 VAL A C 1
ATOM 686 O O . VAL A 1 86 ? -14.011 -5.051 -8.475 1.00 90.94 86 VAL A O 1
ATOM 689 N N . PHE A 1 87 ? -14.092 -2.982 -7.659 1.00 90.12 87 PHE A N 1
ATOM 690 C CA . PHE A 1 87 ? -14.028 -2.366 -8.988 1.00 90.12 87 PHE A CA 1
ATOM 691 C C . PHE A 1 87 ? -12.687 -2.573 -9.695 1.00 90.12 87 PHE A C 1
ATOM 693 O O . PHE A 1 87 ? -12.665 -2.723 -10.914 1.00 90.12 87 PHE A O 1
ATOM 700 N N . LEU A 1 88 ? -11.581 -2.623 -8.951 1.00 87.56 88 LEU A N 1
ATOM 701 C CA . LEU A 1 88 ? -10.253 -2.837 -9.518 1.00 87.56 88 LEU A CA 1
ATOM 702 C C . LEU A 1 88 ? -10.064 -4.267 -10.040 1.00 87.56 88 LEU A C 1
ATOM 704 O O . LEU A 1 88 ? -9.423 -4.461 -11.069 1.00 87.56 88 LEU A O 1
ATOM 708 N N . PHE A 1 89 ? -10.600 -5.262 -9.328 1.00 86.56 89 PHE A N 1
ATOM 709 C CA . PHE A 1 89 ? -10.442 -6.677 -9.678 1.00 86.56 89 PHE A CA 1
ATOM 710 C C . PHE A 1 89 ? -11.606 -7.239 -10.508 1.00 86.56 89 PHE A C 1
ATOM 712 O O . PHE A 1 89 ? -11.421 -8.230 -11.209 1.00 86.56 89 PHE A O 1
ATOM 719 N N . PHE A 1 90 ? -12.782 -6.608 -10.466 1.00 90.19 90 PHE A N 1
ATOM 720 C CA . PHE A 1 90 ? -13.976 -7.003 -11.217 1.00 90.19 90 PHE A CA 1
ATOM 721 C C . PHE A 1 9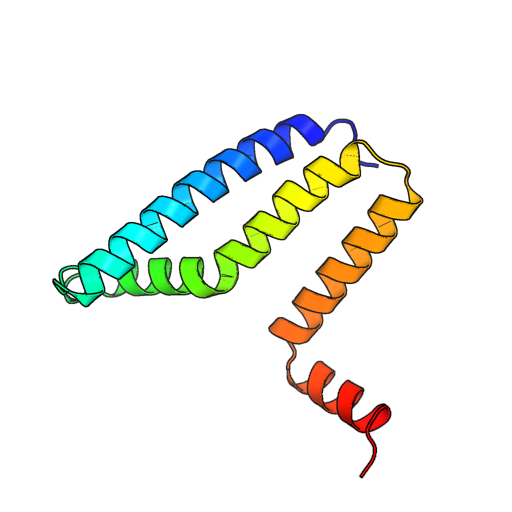0 ? -14.474 -5.830 -12.081 1.00 90.19 90 PHE A C 1
ATOM 723 O O . PHE A 1 90 ? -15.486 -5.199 -11.755 1.00 90.19 90 PHE A O 1
ATOM 730 N N . PRO A 1 91 ? -13.786 -5.519 -13.195 1.00 85.25 91 PRO A N 1
ATOM 731 C CA . PRO A 1 91 ? -14.147 -4.397 -14.066 1.00 85.25 91 PRO A CA 1
ATOM 732 C C . PRO A 1 91 ? -15.549 -4.543 -14.681 1.00 85.25 91 PRO A C 1
ATOM 734 O O . PRO A 1 91 ? -16.229 -3.541 -14.904 1.00 85.25 91 PRO A O 1
ATOM 737 N N . ASP A 1 92 ? -16.030 -5.774 -14.875 1.00 86.94 92 ASP A N 1
ATOM 738 C CA . ASP A 1 92 ? -17.400 -6.046 -15.328 1.00 86.94 92 ASP A CA 1
ATOM 739 C C . ASP A 1 92 ? -18.452 -5.629 -14.290 1.00 86.94 92 ASP A C 1
ATOM 741 O O . ASP A 1 92 ? -19.534 -5.157 -14.631 1.00 86.94 92 ASP A O 1
ATOM 745 N N . THR A 1 93 ? -18.142 -5.743 -12.997 1.00 85.75 93 THR A N 1
ATOM 746 C CA . THR A 1 93 ? -19.024 -5.248 -11.929 1.00 85.75 93 THR A CA 1
ATOM 747 C C . THR A 1 93 ? -19.124 -3.725 -11.980 1.00 85.75 93 THR A C 1
ATOM 749 O O . THR A 1 93 ? -20.211 -3.172 -11.814 1.00 85.75 93 THR A O 1
ATOM 752 N N . TYR A 1 94 ? -18.007 -3.042 -12.245 1.00 81.44 94 TYR A N 1
ATOM 753 C CA . TYR A 1 94 ? -17.983 -1.588 -12.401 1.00 81.44 94 TYR A CA 1
ATOM 754 C C . TYR A 1 94 ? -18.776 -1.125 -13.630 1.00 81.44 94 TYR A C 1
ATOM 756 O O . TYR A 1 94 ? -19.611 -0.230 -13.513 1.00 81.44 94 TYR A O 1
ATOM 764 N N . SER A 1 95 ? -18.559 -1.743 -14.793 1.00 84.75 95 SER A N 1
ATOM 765 C CA . SER A 1 95 ? -19.264 -1.371 -16.027 1.00 84.75 95 SER A CA 1
ATOM 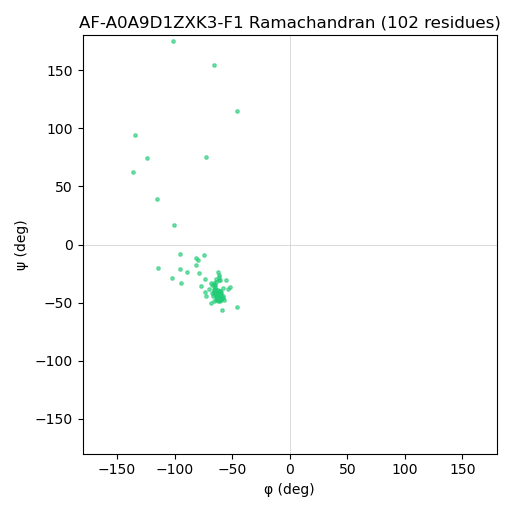766 C C . SER A 1 95 ? -20.776 -1.589 -15.918 1.00 84.75 95 SER A C 1
ATOM 768 O O . SER A 1 95 ? -21.539 -0.692 -16.273 1.00 84.75 95 SER A O 1
ATOM 770 N N . ASN A 1 96 ? -21.221 -2.706 -15.332 1.00 86.56 96 ASN A N 1
ATOM 771 C CA . ASN A 1 96 ? -22.638 -2.953 -15.056 1.00 86.56 96 ASN A CA 1
ATOM 772 C C . ASN A 1 96 ? -23.229 -1.928 -14.072 1.00 86.56 96 ASN A C 1
ATOM 774 O O . ASN A 1 96 ? -24.320 -1.413 -14.302 1.00 86.56 96 ASN A O 1
ATOM 778 N N . PHE A 1 97 ? -22.506 -1.583 -13.000 1.00 82.75 97 PHE A N 1
ATOM 779 C CA . PHE A 1 97 ? -22.943 -0.562 -12.041 1.00 82.75 97 PHE A CA 1
ATOM 780 C C . PHE A 1 97 ? -23.091 0.818 -12.696 1.00 82.75 97 PHE A C 1
ATOM 782 O O . PHE A 1 97 ? -24.094 1.502 -12.493 1.00 82.75 97 PHE A O 1
ATOM 789 N N . MET A 1 98 ? -22.126 1.209 -13.532 1.00 83.44 98 MET A N 1
ATOM 790 C CA . MET A 1 98 ? -22.203 2.448 -14.307 1.00 83.44 98 MET A CA 1
ATOM 791 C C . MET A 1 98 ? -23.355 2.416 -15.320 1.00 83.44 98 MET A C 1
ATOM 793 O O . MET A 1 98 ? -24.058 3.414 -15.449 1.00 83.44 98 MET A O 1
ATOM 797 N N . GLY A 1 99 ? -23.610 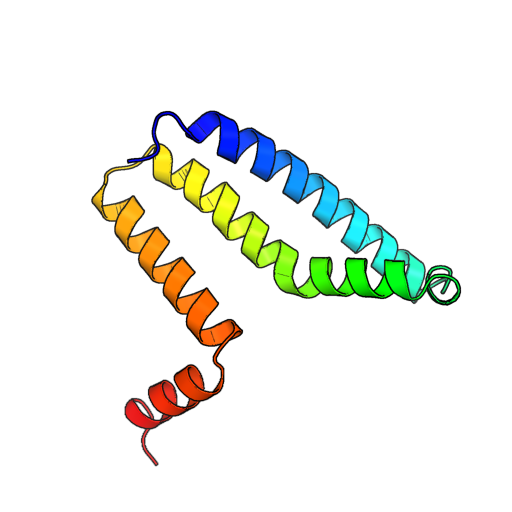1.278 -15.974 1.00 82.94 99 GLY A N 1
ATOM 798 C CA . GLY A 1 99 ? -24.747 1.089 -16.883 1.00 82.94 99 GLY A CA 1
ATOM 799 C C . GLY A 1 99 ? -26.115 1.188 -16.197 1.00 82.94 99 GLY A C 1
ATOM 800 O O . GLY A 1 99 ? -27.073 1.661 -16.800 1.00 82.94 99 GLY A O 1
ATOM 801 N N . MET A 1 100 ? -26.210 0.824 -14.913 1.00 80.81 100 MET A N 1
ATOM 802 C CA . MET A 1 100 ? -27.430 1.001 -14.112 1.00 80.81 100 MET A CA 1
ATOM 803 C C . MET A 1 100 ? -27.687 2.463 -13.710 1.00 80.81 100 MET A C 1
ATOM 805 O O . MET A 1 100 ? -28.839 2.844 -13.520 1.00 80.81 100 MET A O 1
ATOM 809 N N . ILE A 1 101 ? -26.634 3.274 -13.551 1.00 77.75 101 ILE A N 1
ATOM 810 C CA . ILE A 1 101 ? -26.731 4.674 -13.093 1.00 77.75 101 ILE A CA 1
ATOM 811 C C . ILE A 1 101 ? -26.782 5.664 -14.266 1.00 77.75 101 ILE A C 1
ATOM 813 O O . ILE A 1 101 ? -27.439 6.698 -14.168 1.00 77.75 101 ILE A O 1
ATOM 817 N N . GLY A 1 102 ? -26.102 5.361 -15.371 1.00 66.25 102 GLY A N 1
ATOM 818 C CA . GLY A 1 102 ? -25.956 6.220 -16.547 1.00 66.25 102 GLY A CA 1
ATOM 819 C C . GLY A 1 102 ? -26.610 5.651 -17.802 1.00 66.25 102 GLY A C 1
ATOM 820 O O . GLY A 1 102 ? -26.018 5.754 -18.872 1.00 66.25 102 GLY A O 1
ATOM 821 N N . GLY A 1 103 ? -27.781 5.024 -17.662 1.00 55.69 103 GLY A N 1
ATOM 822 C CA . GLY A 1 103 ? -28.476 4.324 -18.741 1.00 55.69 103 GLY A CA 1
ATOM 823 C C . GLY A 1 103 ? -28.545 5.107 -20.057 1.00 55.69 103 GLY A C 1
ATOM 824 O O . GLY A 1 103 ? -29.216 6.134 -20.137 1.00 55.69 103 GLY A O 1
ATOM 825 N N . ASN A 1 104 ? -27.871 4.560 -21.069 1.00 47.53 104 ASN A N 1
ATOM 826 C CA . ASN A 1 104 ? -28.316 4.463 -22.458 1.00 47.53 104 ASN A CA 1
ATOM 827 C C . ASN A 1 104 ? -27.920 3.076 -22.967 1.00 47.53 104 ASN A C 1
ATOM 829 O O . ASN A 1 104 ? -26.726 2.731 -22.815 1.00 47.53 104 ASN A O 1
#

Secondary structure (DSSP, 8-state):
--TTTHHHHHHHHHHHHHHHHHHHHHHHHHHHS--GGGGHHHHHHHHHHHHHHHHHHHHHHHHHHHHTS-HHHHHHHHHHHHHHHHHHH-HHHHHHHHHHHS--

Foldseek 3Di:
DCLVCLVVLVVVLVVLVVVLVVLVVVVVVCVVVVPCVVVVVVVVVSVVCPVCSVLVSCLSVVCSVCSPDDPVSNVVSVVVSVVVVCCVVPVVVVVVVCCVVVPD

Sequence (104 aa):
MFKKMEKVFDIIGEILAVVLVIVFALLIIDANFPFLDNVAWLKNIFEIIRNYGALVLIAVVGLEAMSKRNFLFQIIFLALIALIVVFLFFPDTYSNFMGMIGGN